Protein AF-A0A348VSK9-F1 (afdb_monomer)

Solvent-accessible surface area (backbone atoms only — not comparable to full-atom values): 7944 Å² total; per-residue (Å²): 133,91,80,73,66,46,81,46,78,46,78,45,70,83,35,50,71,74,54,45,53,53,52,53,53,50,53,54,50,54,56,51,59,64,68,48,76,56,75,65,94,54,91,84,55,97,67,81,62,72,65,56,45,76,89,45,49,71,48,80,48,77,51,73,60,95,89,30,57,34,41,37,34,41,36,40,13,27,90,81,76,43,71,72,43,60,50,75,92,50,57,41,19,34,31,35,46,34,38,42,49,33,72,96,74,18,30,36,38,40,38,38,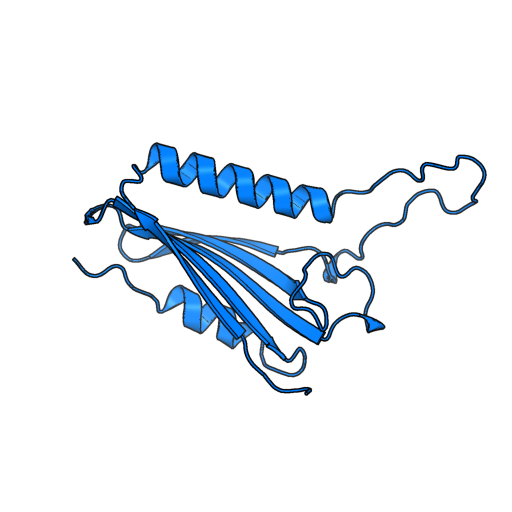40,35,38,45,54,90,52,69,66,63,56,56,53,54,53,62,69,65,61,76,80,79,134

Nearest PDB structures (foldseek):
  1ln1-assembly1_A  TM=4.214E-01  e=8.806E-03  Homo sapiens
  6ser-assembly1_A  TM=3.716E-01  e=1.835E-02  Homo sapiens
  8h0h-assembly2_B  TM=2.410E-01  e=3.459E-01  Mycobacterium tuberculosis H37Rv
  3bwg-assembly2_C-2  TM=3.427E-01  e=3.706E+00  Bacillus subtilis subsp. subtilis str. 168

Structure (mmCIF, N/CA/C/O backbone):
data_AF-A0A348VSK9-F1
#
_entry.id   AF-A0A348VSK9-F1
#
loop_
_atom_site.group_PDB
_atom_site.id
_atom_site.type_symbol
_atom_site.label_atom_id
_atom_site.label_alt_id
_atom_site.label_comp_id
_atom_site.label_asym_id
_atom_site.label_entity_id
_atom_site.label_seq_id
_atom_site.pdbx_PDB_ins_code
_atom_site.Cartn_x
_atom_site.Cartn_y
_atom_site.Cartn_z
_atom_site.occupancy
_atom_site.B_iso_or_equiv
_atom_site.auth_seq_id
_atom_site.auth_comp_id
_atom_site.auth_asym_id
_atom_site.auth_atom_id
_atom_site.pdbx_PDB_model_num
ATOM 1 N N . THR A 1 1 ? 15.484 -14.967 -9.558 1.00 44.03 1 THR A N 1
ATOM 2 C CA . THR A 1 1 ? 14.129 -15.546 -9.439 1.00 44.03 1 THR A CA 1
ATOM 3 C C . THR A 1 1 ? 13.106 -14.496 -9.841 1.00 44.03 1 THR A C 1
ATOM 5 O O . THR A 1 1 ? 12.695 -13.691 -9.022 1.00 44.03 1 THR A O 1
ATOM 8 N N . ARG A 1 2 ? 12.764 -14.422 -11.136 1.00 47.97 2 ARG A N 1
ATOM 9 C CA . ARG A 1 2 ? 11.662 -13.580 -11.634 1.00 47.97 2 ARG A CA 1
ATOM 10 C C . ARG A 1 2 ? 10.382 -14.415 -11.523 1.00 47.97 2 ARG A C 1
ATOM 12 O O . ARG A 1 2 ? 10.366 -15.512 -12.069 1.00 47.97 2 ARG A O 1
ATOM 19 N N . GLY A 1 3 ? 9.379 -13.941 -10.782 1.00 62.50 3 GLY A N 1
ATOM 20 C CA . GLY A 1 3 ? 8.078 -14.621 -10.649 1.00 62.50 3 GLY A CA 1
ATOM 21 C C . GLY A 1 3 ? 7.542 -14.807 -9.226 1.00 62.50 3 GLY A C 1
ATOM 22 O O . GLY A 1 3 ? 6.494 -15.416 -9.065 1.00 62.50 3 GLY A O 1
ATOM 23 N N . THR A 1 4 ? 8.222 -14.318 -8.186 1.00 83.00 4 THR A N 1
ATOM 24 C CA . THR A 1 4 ? 7.725 -14.461 -6.809 1.00 83.00 4 THR A CA 1
ATOM 25 C C . THR A 1 4 ? 6.868 -13.261 -6.419 1.00 83.00 4 THR A C 1
ATOM 27 O O . THR A 1 4 ? 7.368 -12.148 -6.281 1.00 83.00 4 THR A O 1
ATOM 30 N N . GLU A 1 5 ? 5.574 -13.497 -6.235 1.00 92.69 5 GLU A N 1
ATOM 31 C CA . GLU A 1 5 ? 4.671 -12.580 -5.543 1.00 92.69 5 GLU A CA 1
ATOM 32 C C . GLU A 1 5 ? 5.056 -12.478 -4.060 1.00 92.69 5 GLU A C 1
ATOM 34 O O . GLU A 1 5 ? 5.405 -13.478 -3.428 1.00 92.69 5 GLU A O 1
ATOM 39 N N . LEU A 1 6 ? 4.988 -11.273 -3.492 1.00 95.19 6 LEU A N 1
ATOM 40 C CA . LEU A 1 6 ? 5.239 -11.047 -2.071 1.00 95.19 6 LEU A CA 1
ATOM 41 C C . LEU A 1 6 ? 4.066 -10.309 -1.435 1.00 95.19 6 LEU A C 1
ATOM 43 O O . LEU A 1 6 ? 3.810 -9.145 -1.743 1.00 95.19 6 LEU A O 1
ATOM 47 N N . LEU A 1 7 ? 3.419 -10.963 -0.475 1.00 96.81 7 LEU A N 1
ATOM 48 C CA . LEU A 1 7 ? 2.432 -10.358 0.409 1.00 96.81 7 LEU A CA 1
ATOM 49 C C . LEU A 1 7 ? 3.011 -10.257 1.821 1.00 96.81 7 LEU A C 1
ATOM 51 O O . LEU A 1 7 ? 3.378 -11.258 2.434 1.00 96.81 7 LEU A O 1
ATOM 55 N N . LYS A 1 8 ? 3.059 -9.041 2.361 1.00 97.31 8 LYS A N 1
ATOM 56 C CA . LYS A 1 8 ? 3.429 -8.774 3.749 1.00 97.31 8 LYS A CA 1
ATOM 57 C C . LYS A 1 8 ? 2.296 -8.053 4.461 1.00 97.31 8 LYS A C 1
ATOM 59 O O . LYS A 1 8 ? 1.801 -7.032 3.989 1.00 97.31 8 LYS A O 1
ATOM 64 N N . ILE A 1 9 ? 1.927 -8.577 5.623 1.00 97.88 9 ILE A N 1
ATOM 65 C CA . ILE A 1 9 ? 0.889 -8.018 6.483 1.00 97.88 9 ILE A CA 1
ATOM 66 C C . ILE A 1 9 ? 1.526 -7.696 7.830 1.00 97.88 9 ILE A C 1
ATOM 68 O O . ILE A 1 9 ? 2.121 -8.557 8.473 1.00 97.88 9 ILE A O 1
ATOM 72 N N . GLU A 1 10 ? 1.411 -6.444 8.246 1.00 98.25 10 GLU A N 1
ATOM 73 C CA . GLU A 1 10 ? 1.816 -5.964 9.561 1.00 98.25 10 GLU A CA 1
ATOM 74 C C . GLU A 1 10 ? 0.562 -5.562 10.332 1.00 98.25 10 GLU A C 1
ATOM 76 O O . GLU A 1 10 ? -0.310 -4.877 9.795 1.00 98.25 10 GLU A O 1
ATOM 81 N N . VAL A 1 11 ? 0.466 -5.993 11.589 1.00 97.69 11 VAL A N 1
ATOM 82 C CA . VAL A 1 11 ? -0.684 -5.706 12.450 1.00 97.69 11 VAL A CA 1
ATOM 83 C C . VAL A 1 11 ? -0.206 -4.912 13.651 1.00 97.69 11 VAL A C 1
ATOM 85 O O . VAL A 1 11 ? 0.640 -5.373 14.414 1.00 97.69 11 VAL A O 1
ATOM 88 N N . THR A 1 12 ? -0.757 -3.716 13.829 1.00 97.69 12 THR A N 1
ATOM 89 C CA . THR A 1 12 ? -0.581 -2.920 15.047 1.00 97.69 12 THR A CA 1
ATOM 90 C C . THR A 1 12 ? -1.859 -3.004 15.869 1.00 97.69 12 THR A C 1
ATOM 92 O O . THR A 1 12 ? -2.930 -2.639 15.388 1.00 97.69 12 THR A O 1
ATOM 95 N N . ARG A 1 13 ? -1.754 -3.506 17.100 1.00 96.88 13 ARG A N 1
ATOM 96 C CA . ARG A 1 13 ? -2.886 -3.687 18.021 1.00 96.88 13 ARG A CA 1
ATOM 97 C C . ARG A 1 13 ? -3.055 -2.487 18.950 1.00 96.88 13 ARG A C 1
ATOM 99 O O . ARG A 1 13 ? -2.134 -1.686 19.097 1.00 96.88 13 ARG A O 1
ATOM 106 N N . SER A 1 14 ? -4.218 -2.400 19.592 1.00 96.56 14 SER A N 1
ATOM 107 C CA . SER A 1 14 ? -4.562 -1.346 20.557 1.00 96.56 14 SER A CA 1
ATOM 108 C C . SER A 1 14 ? -4.476 0.067 19.962 1.00 96.56 14 SER A C 1
ATOM 110 O O . SER A 1 14 ? -4.037 1.018 20.608 1.00 96.56 14 SER A O 1
ATOM 112 N N . VAL A 1 15 ? -4.884 0.210 18.698 1.00 96.19 15 VAL A N 1
ATOM 113 C CA . VAL A 1 15 ? -4.861 1.466 17.944 1.00 96.19 15 VAL A CA 1
ATOM 114 C C . VAL A 1 15 ? -6.272 2.041 17.863 1.00 96.19 15 VAL A C 1
ATOM 116 O O . VAL A 1 15 ? -7.165 1.470 17.233 1.00 96.19 15 VAL A O 1
ATOM 119 N N . SER A 1 16 ? -6.474 3.213 18.465 1.00 95.44 16 SER A N 1
ATOM 120 C CA . SER A 1 16 ? -7.713 3.984 18.320 1.00 95.44 16 SER A CA 1
ATOM 121 C C . SER A 1 16 ? -7.838 4.589 16.918 1.00 95.44 16 SER A C 1
ATOM 123 O O . SER A 1 16 ? -6.836 4.795 16.234 1.00 95.44 16 SER A O 1
ATOM 125 N N . ALA A 1 17 ? -9.053 4.943 16.492 1.00 93.06 17 ALA A N 1
ATOM 126 C CA . ALA A 1 17 ? -9.259 5.553 15.173 1.00 93.06 17 ALA A CA 1
ATOM 127 C C . ALA A 1 17 ? -8.421 6.834 14.952 1.00 93.06 17 ALA A C 1
ATOM 129 O O . ALA A 1 17 ? -7.722 6.908 13.943 1.00 93.06 17 ALA A O 1
ATOM 130 N N . PRO A 1 18 ? -8.352 7.800 15.894 1.00 95.50 18 PRO A N 1
ATOM 131 C CA . PRO A 1 18 ? -7.481 8.967 15.726 1.00 95.50 18 PRO A CA 1
ATOM 132 C C . PRO A 1 18 ? -5.985 8.620 15.685 1.00 95.50 18 PRO A C 1
ATOM 134 O O . PRO A 1 18 ? -5.195 9.323 15.056 1.00 95.50 18 PRO A O 1
ATOM 137 N N . ALA A 1 19 ? -5.557 7.556 16.373 1.00 96.56 19 ALA A N 1
ATOM 138 C CA . ALA A 1 19 ? -4.177 7.087 16.296 1.00 96.56 19 ALA A CA 1
ATOM 139 C C . ALA A 1 19 ? -3.880 6.435 14.938 1.00 96.56 19 ALA A C 1
ATOM 141 O O . ALA A 1 19 ? -2.840 6.734 14.352 1.00 96.56 19 ALA A O 1
ATOM 142 N N . ALA A 1 20 ? -4.801 5.622 14.413 1.00 95.81 20 ALA A N 1
ATOM 143 C CA . ALA A 1 20 ? -4.684 5.009 13.094 1.00 95.81 20 ALA A CA 1
ATOM 144 C C . ALA A 1 20 ? -4.547 6.070 11.996 1.00 95.81 20 ALA A C 1
ATOM 146 O O . ALA A 1 20 ? -3.608 6.009 11.211 1.00 95.81 20 ALA A O 1
ATOM 147 N N . GLU A 1 21 ? -5.407 7.090 11.997 1.00 95.31 21 GLU A N 1
ATOM 148 C CA . GLU A 1 21 ? -5.354 8.201 11.035 1.00 95.31 21 GLU A CA 1
ATOM 149 C C . GLU A 1 21 ? -4.001 8.927 11.058 1.00 95.31 21 GLU A C 1
ATOM 151 O O . GLU A 1 21 ? -3.417 9.201 10.010 1.00 95.31 21 GLU A O 1
ATOM 156 N N . ARG A 1 22 ? -3.441 9.181 12.250 1.00 97.12 22 ARG A N 1
ATOM 157 C CA . ARG A 1 22 ? -2.107 9.790 12.379 1.00 97.12 22 ARG A CA 1
ATOM 158 C C . ARG A 1 22 ? -0.998 8.890 11.840 1.00 97.12 22 ARG A C 1
ATOM 160 O O . ARG A 1 22 ? -0.085 9.389 11.185 1.00 97.12 22 ARG A O 1
ATOM 167 N N . ILE A 1 23 ? -1.060 7.585 12.115 1.00 97.19 23 ILE A N 1
ATOM 168 C CA . ILE A 1 23 ? -0.082 6.615 11.602 1.00 97.19 23 ILE A CA 1
ATOM 169 C C . ILE A 1 23 ? -0.141 6.588 10.074 1.00 97.19 23 ILE A C 1
ATOM 171 O O . ILE A 1 23 ? 0.886 6.781 9.429 1.00 97.19 23 ILE A O 1
ATOM 175 N N . VAL A 1 24 ? -1.337 6.422 9.505 1.00 97.25 24 VAL A N 1
ATOM 176 C CA . VAL A 1 24 ? -1.548 6.369 8.054 1.00 97.25 24 VAL A CA 1
ATOM 177 C C . VAL A 1 24 ? -1.103 7.671 7.390 1.00 97.25 24 VAL A C 1
ATOM 179 O O . VAL A 1 24 ? -0.345 7.635 6.425 1.00 97.25 24 VAL A O 1
ATOM 182 N N . GLY A 1 25 ? -1.497 8.826 7.934 1.00 97.31 25 GLY A N 1
ATOM 183 C CA . GLY A 1 25 ? -1.094 10.131 7.411 1.00 97.31 25 GLY A CA 1
ATOM 184 C C . GLY A 1 25 ? 0.424 10.324 7.401 1.00 97.31 25 GLY A C 1
ATOM 185 O O . GLY A 1 25 ? 0.980 10.778 6.400 1.00 97.31 25 GLY A O 1
ATOM 186 N N . ARG A 1 26 ? 1.113 9.917 8.477 1.00 97.62 26 ARG A N 1
ATOM 187 C CA . ARG A 1 26 ? 2.580 9.962 8.561 1.00 97.62 26 ARG A CA 1
ATOM 188 C C . ARG A 1 26 ? 3.238 9.051 7.528 1.00 97.62 26 ARG A C 1
ATOM 190 O O . ARG A 1 26 ? 4.184 9.477 6.876 1.00 97.62 26 ARG A O 1
ATOM 197 N N . GLU A 1 27 ? 2.762 7.819 7.370 1.00 96.88 27 GLU A N 1
ATOM 198 C CA . GLU A 1 27 ? 3.343 6.891 6.394 1.00 96.88 27 GLU A CA 1
ATOM 199 C C . GLU A 1 27 ? 3.102 7.349 4.949 1.00 96.88 27 GLU A C 1
ATOM 201 O O . GLU A 1 27 ? 4.019 7.307 4.133 1.00 96.88 27 GLU A O 1
ATOM 206 N N . ILE A 1 28 ? 1.915 7.879 4.636 1.00 96.12 28 ILE A N 1
ATOM 207 C CA . ILE A 1 28 ? 1.641 8.494 3.329 1.00 96.12 28 ILE A CA 1
ATOM 208 C C . ILE A 1 28 ? 2.589 9.672 3.079 1.00 96.12 28 ILE A C 1
ATOM 210 O O . ILE A 1 28 ? 3.124 9.793 1.977 1.00 96.12 28 ILE A O 1
ATOM 214 N N . ALA A 1 29 ? 2.824 10.526 4.080 1.00 94.56 29 ALA A N 1
ATOM 215 C CA . ALA A 1 29 ? 3.760 11.644 3.965 1.00 94.56 29 ALA A CA 1
ATOM 216 C C . ALA A 1 29 ? 5.204 11.171 3.724 1.00 94.56 29 ALA A C 1
ATOM 218 O O . ALA A 1 29 ? 5.887 11.726 2.867 1.00 94.56 29 ALA A O 1
ATOM 219 N N . GLN A 1 30 ? 5.645 10.111 4.408 1.00 93.38 30 GLN A N 1
ATOM 220 C CA . GLN A 1 30 ? 6.953 9.494 4.166 1.00 93.38 30 GLN A CA 1
ATOM 221 C C . GLN A 1 30 ? 7.074 8.976 2.733 1.00 93.38 30 GLN A C 1
ATOM 223 O O . GLN A 1 30 ? 8.069 9.256 2.071 1.00 93.38 30 GLN A O 1
ATOM 228 N N . VAL A 1 31 ? 6.051 8.277 2.226 1.00 93.44 31 VAL A N 1
ATOM 229 C CA . VAL A 1 31 ? 6.059 7.807 0.835 1.00 93.44 31 VAL A CA 1
ATOM 230 C C . VAL A 1 31 ? 6.113 8.987 -0.128 1.00 93.44 31 VAL A C 1
ATOM 232 O O . VAL A 1 31 ? 6.910 8.956 -1.054 1.00 93.44 31 VAL A O 1
ATOM 235 N N . LYS A 1 32 ? 5.339 10.055 0.098 1.00 92.25 32 LYS A N 1
ATOM 236 C CA . LYS A 1 32 ? 5.410 11.268 -0.736 1.00 92.25 32 LYS A CA 1
ATOM 237 C C . LYS A 1 32 ? 6.818 11.868 -0.771 1.00 92.25 32 LYS A C 1
ATOM 239 O O . LYS A 1 32 ? 7.258 12.270 -1.841 1.00 92.25 32 LYS A O 1
ATOM 244 N N . GLY A 1 33 ? 7.524 11.877 0.361 1.00 89.62 33 GLY A N 1
ATOM 245 C CA . GLY A 1 33 ? 8.900 12.375 0.459 1.00 89.62 33 GLY A CA 1
ATOM 246 C C . GLY A 1 33 ? 9.929 11.574 -0.348 1.00 89.62 33 GLY A C 1
ATOM 247 O O . GLY A 1 33 ? 10.938 12.128 -0.758 1.00 89.62 33 GLY A O 1
ATOM 248 N N . ILE A 1 34 ? 9.674 10.293 -0.638 1.00 89.31 34 ILE A N 1
ATOM 249 C CA . ILE A 1 34 ? 10.552 9.482 -1.506 1.00 89.31 34 ILE A CA 1
ATOM 250 C C . ILE A 1 34 ? 10.503 9.978 -2.958 1.00 89.31 34 ILE A C 1
ATOM 252 O O . ILE A 1 34 ? 11.485 9.873 -3.683 1.00 89.31 34 ILE A O 1
ATOM 256 N N . PHE A 1 35 ? 9.354 10.506 -3.384 1.00 86.19 35 PHE A N 1
ATOM 257 C CA . PHE A 1 35 ? 9.100 10.927 -4.765 1.00 86.19 35 PHE A CA 1
ATOM 258 C C . PHE A 1 35 ? 9.080 12.452 -4.936 1.00 86.19 35 PHE A C 1
ATOM 260 O O . PHE A 1 35 ? 8.761 12.934 -6.023 1.00 86.19 35 PHE A O 1
ATOM 267 N N . SER A 1 36 ? 9.365 13.217 -3.878 1.00 80.56 36 SER A N 1
ATOM 268 C CA . SER A 1 36 ? 9.523 14.667 -3.977 1.00 80.56 36 SER A CA 1
ATOM 269 C C . SER A 1 36 ? 10.865 15.007 -4.611 1.00 80.56 36 SER A C 1
ATOM 271 O O . SER A 1 36 ? 11.863 14.365 -4.290 1.00 80.56 36 SER A O 1
ATOM 273 N N . ASN A 1 37 ? 10.889 16.030 -5.468 1.00 64.25 37 ASN A N 1
ATOM 274 C CA . ASN A 1 37 ? 12.109 16.512 -6.111 1.00 64.25 37 ASN A CA 1
ATOM 275 C C . ASN A 1 37 ? 13.169 16.808 -5.039 1.00 64.25 37 ASN A C 1
ATOM 277 O O . ASN A 1 37 ? 12.953 17.629 -4.146 1.00 64.25 37 ASN A O 1
ATOM 281 N N . SER A 1 38 ? 14.302 16.114 -5.110 1.00 57.09 38 SER A N 1
ATOM 282 C CA . SER A 1 38 ? 15.489 16.450 -4.332 1.00 57.09 38 SER A CA 1
ATOM 283 C C . SER A 1 38 ? 16.366 17.365 -5.177 1.00 57.09 38 SER A C 1
ATOM 285 O O . SER A 1 38 ? 16.762 16.981 -6.279 1.00 57.09 38 SER A O 1
ATOM 287 N N . PHE A 1 39 ? 16.678 18.557 -4.669 1.00 49.72 39 PHE A N 1
ATOM 288 C CA . PHE A 1 39 ? 17.681 19.425 -5.283 1.00 49.72 39 PHE A CA 1
ATOM 289 C C . PHE A 1 39 ? 19.027 18.693 -5.333 1.00 49.72 39 PHE A C 1
ATOM 291 O O . PHE A 1 39 ? 19.418 18.057 -4.350 1.00 49.72 39 PHE A O 1
ATOM 298 N N . SER A 1 40 ? 19.723 18.769 -6.472 1.00 51.25 40 SER A N 1
ATOM 299 C CA . SER A 1 40 ? 21.095 18.266 -6.570 1.00 51.25 40 SER A CA 1
ATOM 300 C C . SER A 1 40 ? 21.952 18.959 -5.502 1.00 51.25 40 SER A C 1
ATOM 302 O O . SER A 1 40 ? 21.918 20.188 -5.412 1.00 51.25 40 SER A O 1
ATOM 304 N N . PRO A 1 41 ? 22.726 18.221 -4.686 1.00 54.91 41 PRO A N 1
ATOM 305 C CA . PRO A 1 41 ? 23.656 18.824 -3.734 1.00 54.91 41 PRO A CA 1
ATOM 306 C C . PRO A 1 41 ? 24.839 19.523 -4.426 1.00 54.91 41 PRO A C 1
ATOM 308 O O . PRO A 1 41 ? 25.624 20.187 -3.751 1.00 54.91 41 PRO A O 1
ATOM 311 N N . TYR A 1 42 ? 24.966 19.387 -5.751 1.00 57.50 42 TYR A N 1
ATOM 312 C CA . TYR A 1 42 ? 26.029 19.975 -6.558 1.00 57.50 42 TYR A CA 1
ATOM 313 C C . TYR A 1 42 ? 25.445 21.039 -7.505 1.00 57.50 42 TYR A C 1
ATOM 315 O O . TYR A 1 42 ? 24.725 20.683 -8.440 1.00 57.50 42 TYR A O 1
ATOM 323 N N . PRO A 1 43 ? 25.739 22.335 -7.281 1.00 55.22 43 PRO A N 1
ATOM 324 C CA . PRO A 1 43 ? 25.238 23.445 -8.103 1.00 55.22 43 PRO A CA 1
ATOM 325 C C . PRO A 1 43 ? 25.758 23.449 -9.551 1.00 55.22 43 PRO A C 1
ATOM 327 O O . PRO A 1 43 ? 25.212 24.157 -10.391 1.00 55.22 43 PRO A O 1
ATOM 330 N N . GLU A 1 44 ? 26.826 22.693 -9.816 1.00 58.84 44 GLU A N 1
ATOM 331 C CA . GLU A 1 44 ? 27.632 22.738 -11.044 1.00 58.84 44 GLU A CA 1
ATOM 332 C C . GLU A 1 44 ? 27.061 21.875 -12.195 1.00 58.84 44 GLU A C 1
ATOM 334 O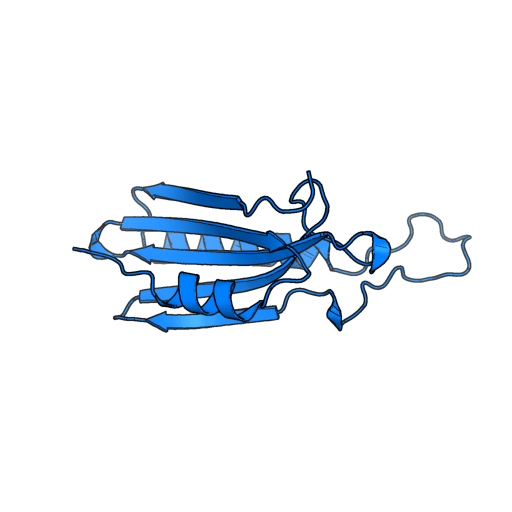 O . GLU A 1 44 ? 27.460 22.046 -13.347 1.00 58.84 44 GLU A O 1
ATOM 339 N N . ASP A 1 45 ? 26.144 20.939 -11.912 1.00 54.03 45 ASP A N 1
ATOM 340 C CA . ASP A 1 45 ? 25.608 20.005 -12.912 1.00 54.03 45 ASP A CA 1
ATOM 341 C C . ASP A 1 45 ? 24.383 20.588 -13.641 1.00 54.03 45 ASP A C 1
ATOM 343 O O . ASP A 1 45 ? 23.351 20.894 -13.041 1.00 54.03 45 ASP A O 1
ATOM 347 N N . LEU A 1 46 ? 24.476 20.680 -14.973 1.00 50.44 46 LEU A N 1
ATOM 348 C CA . LEU A 1 46 ? 23.477 21.222 -15.913 1.00 50.44 46 LEU A CA 1
ATOM 349 C C . LEU A 1 46 ? 22.195 20.367 -16.069 1.00 50.44 46 LEU A C 1
ATOM 351 O O . LEU A 1 46 ? 21.566 20.362 -17.129 1.00 50.44 46 LEU A O 1
ATOM 355 N N . SER A 1 47 ? 21.767 19.647 -15.032 1.00 50.97 47 SER A N 1
ATOM 356 C CA . SER A 1 47 ? 20.421 19.066 -14.970 1.00 50.97 47 SER A CA 1
ATOM 357 C C . SER A 1 47 ? 19.803 19.409 -13.617 1.00 50.97 47 SER A C 1
ATOM 359 O O . SER A 1 47 ? 20.083 18.777 -12.600 1.00 50.97 47 SER A O 1
ATOM 361 N N . HIS A 1 48 ? 19.000 20.469 -13.597 1.00 49.38 48 HIS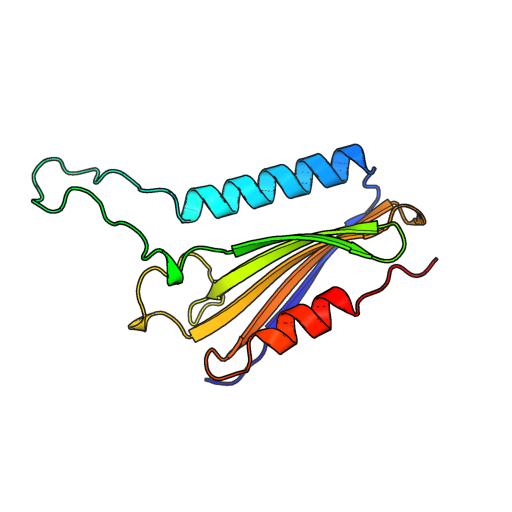 A N 1
ATOM 362 C CA . HIS A 1 48 ? 18.589 21.124 -12.357 1.00 49.38 48 HIS A CA 1
ATOM 363 C C . HIS A 1 48 ? 17.578 20.335 -11.505 1.00 49.38 48 HIS A C 1
ATOM 365 O O . HIS A 1 48 ? 17.413 20.683 -10.340 1.00 49.38 48 HIS A O 1
ATOM 371 N N . GLU A 1 49 ? 16.957 19.259 -12.006 1.00 54.06 49 GLU A N 1
ATOM 372 C CA . GLU A 1 49 ? 16.057 18.398 -11.222 1.00 54.06 49 GLU A CA 1
ATOM 373 C C . GLU A 1 49 ? 16.053 16.950 -11.755 1.00 54.06 49 GLU A C 1
ATOM 375 O O . GLU A 1 49 ? 15.740 16.713 -12.922 1.00 54.06 49 GLU A O 1
ATOM 380 N N . ILE A 1 50 ? 16.342 15.958 -10.900 1.00 57.81 50 ILE A N 1
ATOM 381 C CA . ILE A 1 50 ? 15.998 14.553 -11.181 1.00 57.81 50 ILE A CA 1
ATOM 382 C C . ILE A 1 50 ? 14.520 14.390 -10.820 1.00 57.81 50 ILE A C 1
ATOM 384 O O . ILE A 1 50 ? 14.162 14.025 -9.700 1.00 57.81 50 ILE A O 1
ATOM 388 N N . GLU A 1 51 ? 13.640 14.744 -11.753 1.00 72.69 51 GLU A N 1
ATOM 389 C CA . GLU A 1 51 ? 12.201 14.632 -11.545 1.00 72.69 51 GLU A CA 1
ATOM 390 C C . GLU A 1 51 ? 11.735 13.194 -11.823 1.00 72.69 51 GLU A C 1
ATOM 392 O O . GLU A 1 51 ? 11.883 12.668 -12.926 1.00 72.69 51 GLU A O 1
ATOM 397 N N . CYS A 1 52 ? 11.118 12.547 -10.828 1.00 83.62 52 CYS A N 1
ATOM 398 C CA . CYS A 1 52 ? 10.534 11.225 -11.036 1.00 83.62 52 CYS A CA 1
ATOM 399 C C . CYS A 1 52 ? 9.396 11.316 -12.069 1.00 83.62 52 CYS A C 1
ATOM 401 O O . CYS A 1 52 ? 8.446 12.085 -11.828 1.00 83.62 52 CYS A O 1
ATOM 403 N N . PRO A 1 53 ? 9.429 10.535 -13.170 1.00 87.25 53 PRO A N 1
ATOM 404 C CA . PRO A 1 53 ? 8.405 10.590 -14.203 1.00 87.25 53 PRO A CA 1
ATOM 405 C C . PRO A 1 53 ? 7.010 10.433 -13.603 1.00 87.25 53 PRO A C 1
ATOM 407 O O . PRO A 1 53 ? 6.764 9.519 -12.815 1.00 87.25 53 PRO A O 1
ATOM 410 N N . ARG A 1 54 ? 6.064 11.299 -13.991 1.00 86.62 54 ARG A N 1
ATOM 411 C CA . ARG A 1 54 ? 4.717 11.342 -13.383 1.00 86.62 54 ARG A CA 1
ATOM 412 C C . ARG A 1 54 ? 4.017 9.980 -13.340 1.00 86.62 54 ARG A C 1
ATOM 414 O O . ARG A 1 54 ? 3.352 9.694 -12.356 1.00 86.62 54 ARG A O 1
ATOM 421 N N . ARG A 1 55 ? 4.199 9.137 -14.362 1.00 90.12 55 ARG A N 1
ATOM 422 C CA . ARG A 1 55 ? 3.600 7.789 -14.448 1.00 90.12 55 ARG A CA 1
ATOM 423 C C . ARG A 1 55 ? 4.184 6.756 -13.474 1.00 90.12 55 ARG A C 1
ATOM 425 O O . ARG A 1 55 ? 3.614 5.683 -13.330 1.00 90.12 55 ARG A O 1
ATOM 432 N N . LEU A 1 56 ? 5.342 7.043 -12.879 1.00 90.62 56 LEU A N 1
ATOM 433 C CA . LEU A 1 56 ? 6.000 6.184 -11.889 1.00 90.62 56 LEU A CA 1
ATOM 434 C C . LEU A 1 56 ? 5.715 6.638 -10.453 1.00 90.62 56 LEU A C 1
ATOM 436 O O . LEU A 1 56 ? 5.942 5.885 -9.502 1.00 90.62 56 LEU A O 1
ATOM 440 N N . ARG A 1 57 ? 5.174 7.851 -10.288 1.00 91.75 57 ARG A N 1
ATOM 441 C CA . ARG A 1 57 ? 4.765 8.364 -8.982 1.00 91.75 57 ARG A CA 1
ATOM 442 C C . ARG A 1 57 ? 3.589 7.559 -8.429 1.00 91.75 57 ARG A C 1
ATOM 444 O O . ARG A 1 57 ? 2.763 7.079 -9.204 1.00 91.75 57 ARG A O 1
ATOM 451 N N . PRO A 1 58 ? 3.474 7.439 -7.098 1.00 94.62 58 PRO A N 1
ATOM 452 C CA . PRO A 1 58 ? 2.359 6.732 -6.504 1.00 94.62 58 PRO A CA 1
ATOM 453 C C . PRO A 1 58 ? 1.021 7.421 -6.758 1.00 94.62 58 PRO A C 1
ATOM 455 O O . PRO A 1 58 ? 0.886 8.637 -6.609 1.00 94.62 58 PRO A O 1
ATOM 458 N N . GLU A 1 59 ? 0.011 6.614 -7.048 1.00 95.38 59 GLU A N 1
ATOM 459 C CA . GLU A 1 59 ? -1.385 7.031 -7.054 1.00 95.38 59 GLU A CA 1
ATOM 460 C C . GLU A 1 59 ? -2.001 6.726 -5.692 1.00 95.38 59 GLU A C 1
ATOM 462 O O . GLU A 1 59 ? -1.855 5.614 -5.187 1.00 95.38 59 GLU A O 1
ATOM 467 N N . TYR A 1 60 ? -2.684 7.698 -5.089 1.00 95.88 60 TYR A N 1
ATOM 468 C CA . TYR A 1 60 ? -3.227 7.585 -3.736 1.00 95.88 60 TYR A CA 1
ATOM 469 C C . TYR A 1 60 ? -4.746 7.503 -3.761 1.00 95.88 60 TYR A C 1
ATOM 471 O O . TYR A 1 60 ? -5.415 8.306 -4.408 1.00 95.88 60 TYR A O 1
ATOM 479 N N . TYR A 1 61 ? -5.280 6.587 -2.966 1.00 96.62 61 TYR A N 1
ATOM 480 C CA . TYR A 1 61 ? -6.696 6.286 -2.902 1.00 96.62 61 TYR A CA 1
ATOM 481 C C . TYR A 1 61 ? -7.182 6.245 -1.454 1.00 96.62 61 TYR A C 1
ATOM 483 O O . TYR A 1 61 ? -6.477 5.832 -0.529 1.00 96.62 61 TYR A O 1
ATOM 491 N N . SER A 1 62 ? -8.425 6.673 -1.266 1.00 94.88 62 SER A N 1
ATOM 492 C CA . SER A 1 62 ? -9.150 6.598 -0.003 1.00 94.88 62 SER A CA 1
ATOM 493 C C . SER A 1 62 ? -10.552 6.092 -0.297 1.00 94.88 62 SER A C 1
ATOM 495 O O . SER A 1 62 ? -11.225 6.614 -1.184 1.00 94.88 62 SER A O 1
ATOM 497 N N . THR A 1 63 ? -10.990 5.066 0.422 1.00 93.25 63 THR A N 1
ATOM 498 C CA . THR A 1 63 ? -12.316 4.473 0.248 1.00 93.25 63 THR A CA 1
ATOM 499 C C . THR A 1 63 ? -12.901 4.042 1.587 1.00 93.25 63 THR A C 1
ATOM 501 O O . THR A 1 63 ? -12.200 3.948 2.597 1.00 93.25 63 THR A O 1
ATOM 504 N N . LYS A 1 64 ? -14.208 3.791 1.608 1.00 90.94 64 LYS A N 1
ATOM 505 C CA . LYS A 1 64 ? -14.926 3.270 2.768 1.00 90.94 64 LYS A CA 1
ATOM 506 C C . LYS A 1 64 ? -15.606 1.966 2.372 1.00 90.94 64 LYS A C 1
ATOM 508 O O . LYS A 1 64 ? -16.437 1.961 1.472 1.00 90.94 64 LYS A O 1
ATOM 513 N N . ILE A 1 65 ? -15.254 0.876 3.046 1.00 89.81 65 ILE A N 1
ATOM 514 C CA . ILE A 1 65 ? -15.798 -0.465 2.794 1.00 89.81 65 ILE A CA 1
ATOM 515 C C . ILE A 1 65 ? -16.281 -1.018 4.132 1.00 89.81 65 ILE A C 1
ATOM 517 O O . ILE A 1 65 ? -15.505 -1.076 5.084 1.00 89.81 65 ILE A O 1
ATOM 521 N N . ASP A 1 66 ? -17.563 -1.382 4.202 1.00 87.62 66 ASP A N 1
ATOM 522 C CA . ASP A 1 66 ? -18.243 -1.894 5.404 1.00 87.62 66 ASP A CA 1
ATOM 523 C C . ASP A 1 66 ? -18.094 -0.997 6.637 1.00 87.62 66 ASP A C 1
ATOM 525 O O . ASP A 1 66 ? -17.851 -1.451 7.749 1.00 87.62 66 ASP A O 1
ATOM 529 N N . GLY A 1 67 ? -18.198 0.318 6.444 1.00 86.75 67 GLY A N 1
ATOM 530 C CA . GLY A 1 67 ? -18.047 1.275 7.542 1.00 86.75 67 GLY A CA 1
ATOM 531 C C . GLY A 1 67 ? -16.598 1.668 7.843 1.00 86.75 67 GLY A C 1
ATOM 532 O O . GLY A 1 67 ? -16.385 2.743 8.411 1.00 86.75 67 GLY A O 1
ATOM 533 N N . GLU A 1 68 ? -15.618 0.886 7.386 1.00 89.06 68 GLU A N 1
ATOM 534 C CA . GLU A 1 68 ? -14.203 1.095 7.681 1.00 89.06 68 GLU A CA 1
ATOM 535 C C . GLU A 1 68 ? -13.495 1.917 6.613 1.00 89.06 68 GLU A C 1
ATOM 537 O O . GLU A 1 68 ? -13.640 1.684 5.409 1.00 89.06 68 GLU A O 1
ATOM 542 N N . ARG A 1 69 ? -12.713 2.903 7.066 1.00 88.88 69 ARG A N 1
ATOM 543 C CA . ARG A 1 69 ? -11.909 3.737 6.173 1.00 88.88 69 ARG A CA 1
ATOM 544 C C . ARG A 1 69 ? -10.650 2.973 5.790 1.00 88.88 69 ARG A C 1
A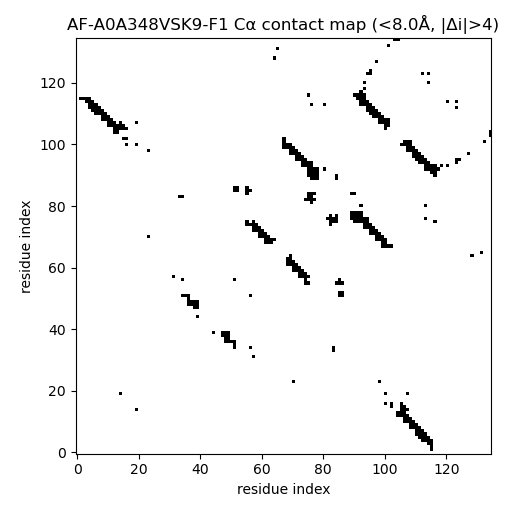TOM 546 O O . ARG A 1 69 ? -9.984 2.384 6.639 1.00 88.88 69 ARG A O 1
ATOM 553 N N . ARG A 1 70 ? -10.336 3.001 4.500 1.00 94.88 70 ARG A N 1
ATOM 554 C CA . ARG A 1 70 ? -9.152 2.377 3.928 1.00 94.88 70 ARG A CA 1
ATOM 555 C C . ARG A 1 70 ? -8.409 3.385 3.090 1.00 94.88 70 ARG A C 1
ATOM 557 O O . ARG A 1 70 ? -9.011 4.118 2.309 1.00 94.88 70 ARG A O 1
ATOM 564 N N . HIS A 1 71 ? -7.098 3.352 3.221 1.00 97.19 71 HIS A N 1
ATOM 565 C CA . HIS A 1 71 ? -6.194 4.105 2.374 1.00 97.19 71 HIS A CA 1
ATOM 566 C C . HIS A 1 71 ? -5.312 3.116 1.646 1.00 97.19 71 HIS A C 1
ATOM 568 O O . HIS A 1 71 ? -4.912 2.114 2.231 1.00 97.19 71 HIS A O 1
ATOM 574 N N . TYR A 1 72 ? -5.003 3.377 0.389 1.00 97.88 72 TYR A N 1
ATOM 575 C CA . TYR A 1 72 ? -3.979 2.618 -0.306 1.00 97.88 72 TYR A CA 1
ATOM 576 C C . TYR A 1 72 ? -3.300 3.480 -1.353 1.00 97.88 72 TYR A C 1
ATOM 578 O O . TYR A 1 72 ? -3.811 4.524 -1.754 1.00 97.88 72 TYR A O 1
ATOM 586 N N . LEU A 1 73 ? -2.126 3.040 -1.772 1.00 97.25 73 LEU A N 1
ATOM 587 C CA . LEU A 1 73 ? -1.406 3.608 -2.892 1.00 97.25 73 LEU A CA 1
ATOM 588 C C . LEU A 1 73 ? -0.957 2.510 -3.841 1.00 97.25 73 LEU A C 1
ATOM 590 O O . LEU A 1 73 ? -0.697 1.384 -3.410 1.00 97.25 73 LEU A O 1
ATOM 594 N N . LEU A 1 74 ? -0.849 2.870 -5.114 1.00 97.19 74 LEU A N 1
ATOM 595 C CA . LEU A 1 74 ? -0.314 2.033 -6.180 1.00 97.19 74 LEU A CA 1
ATOM 596 C C . LEU A 1 74 ? 0.961 2.673 -6.720 1.00 97.19 74 LEU A C 1
ATOM 598 O O . LEU A 1 74 ? 0.974 3.867 -7.000 1.00 97.19 74 LEU A O 1
ATOM 602 N N . THR A 1 75 ? 2.032 1.899 -6.859 1.00 95.62 75 THR A N 1
ATOM 603 C CA . THR A 1 75 ? 3.289 2.343 -7.487 1.00 95.62 75 THR A CA 1
ATOM 604 C C . THR A 1 75 ? 4.081 1.126 -7.985 1.00 95.62 75 THR A C 1
ATOM 606 O O . THR A 1 75 ? 3.545 0.018 -8.069 1.00 95.62 75 THR A O 1
ATOM 609 N N . TYR A 1 76 ? 5.347 1.324 -8.334 1.00 95.94 76 TYR A N 1
ATOM 610 C CA . TYR A 1 76 ? 6.263 0.282 -8.777 1.00 95.94 76 TYR A CA 1
ATOM 611 C C . TYR A 1 76 ? 7.332 -0.008 -7.724 1.00 95.94 76 TYR A C 1
ATOM 613 O O . TYR A 1 76 ? 7.687 0.850 -6.910 1.00 95.94 76 TYR A O 1
ATOM 621 N N . GLY A 1 77 ? 7.837 -1.239 -7.752 1.00 95.31 77 GLY A N 1
ATOM 622 C CA . GLY A 1 77 ? 8.944 -1.683 -6.918 1.00 95.31 77 GLY A CA 1
ATOM 623 C C . GLY A 1 77 ? 10.075 -2.315 -7.724 1.00 95.31 77 GLY A C 1
ATOM 624 O O . GLY A 1 77 ? 9.860 -2.808 -8.835 1.00 95.31 77 GLY A O 1
ATOM 625 N N . ASN A 1 78 ? 11.277 -2.299 -7.151 1.00 94.44 78 ASN A N 1
ATOM 626 C CA . ASN A 1 78 ? 12.472 -2.915 -7.732 1.00 94.44 78 ASN A CA 1
ATOM 627 C C . ASN A 1 78 ? 12.618 -4.392 -7.333 1.00 94.44 78 ASN A C 1
ATOM 629 O O . ASN A 1 78 ? 11.815 -4.941 -6.578 1.00 94.44 78 ASN A O 1
ATOM 633 N N . ASP A 1 79 ? 13.672 -5.039 -7.824 1.00 93.62 79 ASP A N 1
ATOM 634 C CA . ASP A 1 79 ? 14.002 -6.449 -7.576 1.00 93.62 79 ASP A CA 1
ATOM 635 C C . ASP A 1 79 ? 14.189 -6.817 -6.090 1.00 93.62 79 ASP A C 1
ATOM 637 O O . ASP A 1 79 ? 14.064 -7.987 -5.725 1.00 93.62 79 ASP A O 1
ATOM 641 N N . ARG A 1 80 ? 14.428 -5.824 -5.225 1.00 92.75 80 ARG A N 1
ATOM 642 C CA . ARG A 1 80 ? 14.562 -5.956 -3.766 1.00 92.75 80 ARG A CA 1
ATOM 643 C C . ARG A 1 80 ? 13.287 -5.603 -2.997 1.00 92.75 80 ARG A C 1
ATOM 645 O O . ARG A 1 80 ? 13.345 -5.435 -1.780 1.00 92.75 80 ARG A O 1
ATOM 652 N N . PHE A 1 81 ? 12.147 -5.470 -3.679 1.00 92.44 81 PHE A N 1
ATOM 653 C CA . PHE A 1 81 ? 10.870 -5.049 -3.086 1.00 92.44 81 PHE A CA 1
ATOM 654 C C . PHE A 1 81 ? 10.928 -3.653 -2.429 1.00 92.44 81 PHE A C 1
ATOM 656 O O . PHE A 1 81 ? 10.174 -3.344 -1.503 1.00 92.44 81 PHE A O 1
ATOM 663 N N . GLY A 1 82 ? 11.842 -2.798 -2.896 1.00 91.94 82 GLY A N 1
ATOM 664 C CA . GLY A 1 82 ? 11.918 -1.383 -2.541 1.00 91.94 82 GLY A CA 1
ATOM 665 C C . GLY A 1 82 ? 11.019 -0.531 -3.435 1.00 91.94 82 GLY A C 1
ATOM 666 O O . GLY A 1 82 ? 10.775 -0.887 -4.584 1.00 91.94 82 GLY A O 1
ATOM 667 N N . ILE A 1 83 ? 10.542 0.598 -2.908 1.00 92.19 83 ILE A N 1
ATOM 668 C CA . ILE A 1 83 ? 9.805 1.631 -3.660 1.00 92.19 83 ILE A CA 1
ATOM 669 C C . ILE A 1 83 ? 10.717 2.820 -3.980 1.00 92.19 83 ILE A C 1
ATOM 671 O O . ILE A 1 83 ? 11.831 2.891 -3.467 1.00 92.19 83 ILE A O 1
ATOM 675 N N . GLY A 1 84 ? 10.236 3.763 -4.793 1.00 89.12 84 GLY A N 1
ATOM 676 C CA . GLY A 1 84 ? 11.037 4.905 -5.259 1.00 89.12 84 GLY A CA 1
ATOM 677 C C . GLY A 1 84 ? 11.693 4.660 -6.616 1.00 89.12 84 GLY A C 1
ATOM 678 O O . GLY A 1 84 ? 12.726 5.242 -6.927 1.00 89.12 84 GLY A O 1
ATOM 679 N N . VAL A 1 85 ? 11.122 3.760 -7.418 1.00 90.44 85 VAL A N 1
ATOM 680 C CA . VAL A 1 85 ? 11.616 3.472 -8.763 1.00 90.44 85 VAL A CA 1
ATOM 681 C C . VAL A 1 85 ? 11.211 4.605 -9.704 1.00 90.44 85 VAL A C 1
ATOM 683 O O . VAL A 1 85 ? 10.030 4.767 -10.001 1.00 90.44 85 VAL A O 1
ATOM 686 N N . CYS A 1 86 ? 12.197 5.374 -10.171 1.00 88.06 86 CYS A N 1
ATOM 687 C CA . CYS A 1 86 ? 12.001 6.519 -11.069 1.00 88.06 86 CYS A CA 1
ATOM 688 C C . CYS A 1 86 ? 12.591 6.314 -12.473 1.00 88.06 86 CYS A C 1
ATOM 690 O O . CYS A 1 86 ? 12.657 7.261 -13.249 1.00 88.06 86 CYS A O 1
ATOM 692 N N . SER A 1 87 ? 12.969 5.077 -12.810 1.00 89.88 87 SER A N 1
ATOM 693 C CA . SER A 1 87 ? 13.414 4.669 -14.146 1.00 89.88 87 SER A CA 1
ATOM 694 C C . SER A 1 87 ? 12.809 3.311 -14.515 1.00 89.88 87 SER A C 1
ATOM 696 O O . SER A 1 87 ? 12.623 2.466 -13.639 1.00 89.88 87 SER A O 1
ATOM 698 N N . ASP A 1 88 ? 12.470 3.104 -15.790 1.00 89.75 88 ASP A N 1
ATOM 699 C CA . ASP A 1 88 ? 11.752 1.903 -16.256 1.00 89.75 88 ASP A CA 1
ATOM 700 C C . ASP A 1 88 ? 12.543 0.611 -16.125 1.00 89.75 88 ASP A C 1
ATOM 702 O O . ASP A 1 88 ? 11.987 -0.429 -15.784 1.00 89.75 88 ASP A O 1
ATOM 706 N N . ASP A 1 89 ? 13.839 0.678 -16.401 1.00 92.56 89 ASP A N 1
ATOM 707 C CA . ASP A 1 89 ? 14.769 -0.448 -16.349 1.00 92.56 89 ASP A CA 1
ATOM 708 C C . ASP A 1 89 ? 14.884 -1.051 -14.942 1.00 92.56 89 ASP A C 1
ATOM 710 O O . ASP A 1 89 ? 15.227 -2.224 -14.787 1.00 92.56 89 ASP A O 1
ATOM 714 N N . LEU A 1 90 ? 14.535 -0.269 -13.919 1.00 92.19 90 LEU A N 1
ATOM 715 C CA . LEU A 1 90 ? 14.538 -0.676 -12.519 1.00 92.19 90 LEU A CA 1
ATOM 716 C C . LEU A 1 90 ? 13.189 -1.249 -12.046 1.00 92.19 90 LEU A C 1
ATOM 718 O O . LEU A 1 90 ? 13.085 -1.702 -10.901 1.00 92.19 90 LEU A O 1
ATOM 722 N N . ILE A 1 91 ? 12.146 -1.239 -12.884 1.00 94.94 91 ILE A N 1
ATOM 723 C CA . ILE A 1 91 ? 10.822 -1.756 -12.520 1.00 94.94 91 ILE A CA 1
ATOM 724 C C . ILE A 1 91 ? 10.820 -3.283 -12.594 1.00 94.9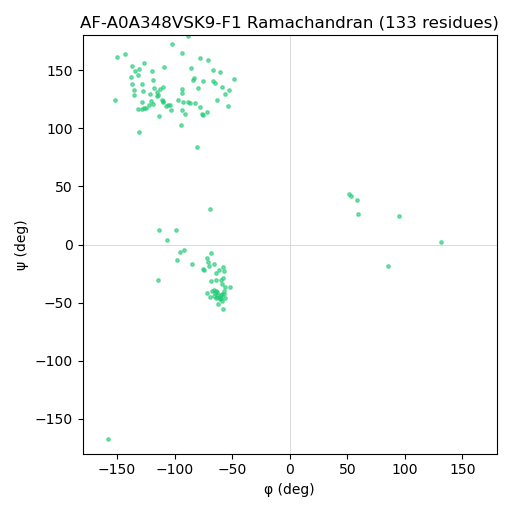4 91 ILE A C 1
ATOM 726 O O . ILE A 1 91 ? 10.956 -3.878 -13.660 1.00 94.94 91 ILE A O 1
ATOM 730 N N . ALA A 1 92 ? 10.571 -3.929 -11.455 1.00 95.38 92 ALA A N 1
ATOM 731 C CA . ALA A 1 92 ? 10.391 -5.379 -11.378 1.00 95.38 92 ALA A CA 1
ATOM 732 C C . ALA A 1 92 ? 8.965 -5.776 -10.964 1.00 95.38 92 ALA A C 1
ATOM 734 O O . ALA A 1 92 ? 8.461 -6.813 -11.402 1.00 95.38 92 ALA A O 1
ATOM 735 N N . TYR A 1 93 ? 8.296 -4.944 -10.160 1.00 97.00 93 TYR A N 1
ATOM 736 C CA . TYR A 1 93 ? 6.995 -5.256 -9.570 1.00 97.00 93 TYR A CA 1
ATOM 737 C C . TYR A 1 93 ? 6.006 -4.100 -9.693 1.00 97.00 93 TYR A C 1
ATOM 739 O O . TYR A 1 93 ? 6.379 -2.928 -9.622 1.00 97.00 93 TYR A O 1
ATOM 747 N N . ARG A 1 94 ? 4.720 -4.444 -9.786 1.00 96.56 94 ARG A N 1
ATOM 748 C CA . ARG A 1 94 ? 3.625 -3.568 -9.355 1.00 96.56 94 ARG A CA 1
ATOM 749 C C . ARG A 1 94 ? 3.444 -3.725 -7.856 1.00 96.56 94 ARG A C 1
ATOM 751 O O . ARG A 1 94 ? 3.569 -4.830 -7.331 1.00 96.56 94 ARG A O 1
ATOM 758 N N . TYR A 1 95 ? 3.133 -2.630 -7.182 1.00 96.94 95 TYR A N 1
ATOM 759 C CA . TYR A 1 95 ? 3.102 -2.583 -5.732 1.00 96.94 95 TYR A CA 1
ATOM 760 C C . TYR A 1 95 ? 1.869 -1.853 -5.201 1.00 96.94 95 TYR A C 1
ATOM 762 O O . TYR A 1 95 ? 1.565 -0.741 -5.634 1.00 96.94 95 TYR A O 1
ATOM 770 N N . LEU A 1 96 ? 1.207 -2.465 -4.217 1.00 98.00 96 LEU A N 1
ATOM 771 C CA . LEU A 1 96 ? 0.184 -1.838 -3.388 1.00 98.00 96 LEU A CA 1
ATOM 772 C C . LEU A 1 96 ? 0.662 -1.758 -1.937 1.00 98.00 96 LEU A C 1
ATOM 774 O O . LEU A 1 96 ? 1.025 -2.771 -1.338 1.00 98.00 96 LEU A O 1
ATOM 778 N N . MET A 1 97 ? 0.595 -0.557 -1.356 1.00 98.06 97 MET A N 1
ATOM 779 C CA . MET A 1 97 ? 0.646 -0.356 0.097 1.00 98.06 97 MET A CA 1
ATOM 780 C C . MET A 1 97 ? -0.731 0.102 0.557 1.00 98.06 97 MET A C 1
ATOM 782 O O . MET A 1 97 ? -1.230 1.106 0.060 1.00 98.06 97 MET A O 1
ATOM 786 N N . GLY A 1 98 ? -1.344 -0.610 1.493 1.00 98.00 98 GLY A N 1
ATOM 787 C CA . GLY A 1 98 ? -2.684 -0.304 1.967 1.00 98.00 98 GLY A CA 1
ATOM 788 C C . GLY A 1 98 ? -2.813 -0.405 3.475 1.00 98.00 98 GLY A C 1
ATOM 789 O O . GLY A 1 98 ? -2.096 -1.160 4.127 1.00 98.00 98 GLY A O 1
ATOM 790 N N . TRP A 1 99 ? -3.761 0.347 4.019 1.00 98.25 99 TRP A N 1
ATOM 791 C CA . TRP A 1 99 ? -4.079 0.398 5.435 1.00 98.25 99 TRP A CA 1
ATOM 792 C C . TRP A 1 99 ? -5.563 0.156 5.662 1.00 98.25 99 TRP A C 1
ATOM 794 O O . TRP A 1 99 ? -6.410 0.780 5.017 1.00 98.25 99 TRP A O 1
ATOM 804 N N . ILE A 1 100 ? -5.869 -0.730 6.607 1.00 97.38 100 ILE A N 1
ATOM 805 C CA . ILE A 1 100 ? -7.229 -1.033 7.052 1.00 97.38 100 ILE A CA 1
ATOM 806 C C . ILE A 1 100 ? -7.255 -0.915 8.571 1.00 97.38 100 ILE A C 1
ATOM 808 O O . ILE A 1 100 ? -6.581 -1.676 9.264 1.00 97.38 100 ILE A O 1
ATOM 812 N N . HIS A 1 101 ? -8.029 0.032 9.094 1.00 96.19 101 HIS A N 1
ATOM 813 C CA . HIS A 1 101 ? -8.300 0.109 10.527 1.00 96.19 101 HIS A CA 1
ATOM 814 C C . HIS A 1 101 ? -9.595 -0.646 10.829 1.00 96.19 101 HIS A C 1
ATOM 816 O O . HIS A 1 101 ? -10.648 -0.268 10.328 1.00 96.19 101 HIS A O 1
ATOM 822 N N . CYS A 1 102 ? -9.506 -1.723 11.609 1.00 94.94 102 CYS A N 1
ATOM 823 C CA . CYS A 1 102 ? -10.662 -2.456 12.118 1.00 94.94 102 CYS A CA 1
ATOM 824 C C . CYS A 1 102 ? -11.001 -1.919 13.511 1.00 94.94 102 CYS A C 1
ATOM 826 O O . CYS A 1 102 ? -10.313 -2.250 14.483 1.00 94.94 102 CYS A O 1
ATOM 828 N N . ARG A 1 103 ? -12.044 -1.088 13.617 1.00 92.69 103 ARG A N 1
ATOM 829 C CA . ARG A 1 103 ? -12.355 -0.328 14.841 1.00 92.69 103 ARG A CA 1
ATOM 830 C C . ARG A 1 103 ? -12.744 -1.221 16.005 1.00 92.69 103 ARG A C 1
ATOM 832 O O . ARG A 1 103 ? -12.225 -1.019 17.099 1.00 92.69 103 ARG A O 1
ATOM 839 N N . ASP A 1 104 ? -13.589 -2.216 15.745 1.00 92.50 104 ASP A N 1
ATOM 840 C CA . ASP A 1 104 ? -14.111 -3.135 16.766 1.00 92.50 104 ASP A CA 1
ATOM 841 C C . ASP A 1 104 ? -12.980 -3.892 17.480 1.00 92.50 104 ASP A C 1
ATOM 843 O O . ASP A 1 104 ? -13.044 -4.132 18.681 1.00 92.50 104 ASP A O 1
ATOM 847 N N . ARG A 1 105 ? -11.901 -4.202 16.750 1.00 93.38 105 ARG A N 1
ATOM 848 C CA . ARG A 1 105 ? -10.720 -4.904 17.278 1.00 93.38 105 ARG A CA 1
ATOM 849 C C . ARG A 1 105 ? -9.592 -3.967 17.708 1.00 93.38 105 ARG A C 1
ATOM 851 O O . ARG A 1 105 ? -8.606 -4.425 18.270 1.00 93.38 105 ARG A O 1
ATOM 858 N N . GLN A 1 106 ? -9.721 -2.665 17.445 1.00 95.25 106 GLN A N 1
ATOM 859 C CA . GLN A 1 106 ? -8.659 -1.673 17.636 1.00 95.25 106 GLN A CA 1
ATOM 860 C C . GLN A 1 106 ? -7.340 -2.091 16.962 1.00 95.25 106 GLN A C 1
ATOM 862 O O . GLN A 1 106 ? -6.256 -1.965 17.532 1.00 95.25 106 GLN A O 1
ATOM 867 N N . GLU A 1 107 ? -7.424 -2.606 15.736 1.00 96.44 107 GLU A N 1
ATOM 868 C CA . GLU A 1 107 ? -6.269 -3.098 14.980 1.00 96.44 107 GLU A CA 1
ATOM 869 C C . GLU A 1 107 ? -6.080 -2.300 13.693 1.00 96.44 107 GLU A C 1
ATOM 871 O O . GLU A 1 107 ? -7.028 -2.070 12.941 1.00 96.44 107 GLU A O 1
ATOM 876 N N . LEU A 1 108 ? -4.840 -1.912 13.412 1.00 97.56 108 LEU A N 1
ATOM 877 C CA . LEU A 1 108 ? -4.429 -1.346 12.135 1.00 97.56 108 LEU A CA 1
ATOM 878 C C . LEU A 1 108 ? -3.628 -2.391 11.358 1.00 97.56 108 LEU A C 1
ATOM 880 O O . LEU A 1 108 ? -2.566 -2.829 11.799 1.00 97.56 108 LEU A O 1
ATOM 884 N N . TYR A 1 109 ? -4.130 -2.749 10.185 1.00 97.81 109 TYR A N 1
ATOM 885 C CA . TYR A 1 109 ? -3.465 -3.628 9.236 1.00 97.81 109 TYR A CA 1
ATOM 886 C C . TYR A 1 109 ? -2.759 -2.781 8.192 1.00 97.81 109 TYR A C 1
ATOM 888 O O . TYR A 1 109 ? -3.403 -1.975 7.525 1.00 97.81 109 TYR A O 1
ATOM 896 N N . LYS A 1 110 ? -1.457 -2.995 8.024 1.00 98.19 110 LYS A N 1
ATOM 897 C CA . LYS A 1 110 ? -0.669 -2.481 6.907 1.00 98.19 110 LYS A CA 1
ATOM 898 C C . LYS A 1 110 ? -0.335 -3.639 5.982 1.00 98.19 110 LYS A C 1
ATOM 900 O O . LYS A 1 110 ? 0.315 -4.601 6.382 1.00 98.19 110 LYS A O 1
ATOM 905 N N . ILE A 1 111 ? -0.789 -3.540 4.746 1.00 98.25 111 ILE A N 1
ATOM 906 C CA . ILE A 1 111 ? -0.681 -4.581 3.732 1.00 98.25 111 ILE A CA 1
ATOM 907 C C . ILE A 1 111 ? 0.235 -4.070 2.632 1.00 98.25 111 ILE A C 1
ATOM 909 O O . ILE A 1 111 ? 0.062 -2.963 2.128 1.00 98.25 111 ILE A O 1
ATOM 913 N N . ARG A 1 112 ? 1.229 -4.876 2.285 1.00 97.94 112 ARG A N 1
ATOM 914 C CA . ARG A 1 112 ? 2.207 -4.608 1.237 1.00 97.94 112 ARG A CA 1
ATOM 915 C C . ARG A 1 112 ? 2.187 -5.774 0.275 1.00 97.94 112 ARG A C 1
ATOM 917 O O . ARG A 1 112 ? 2.476 -6.892 0.688 1.00 97.94 112 ARG A O 1
ATOM 924 N N . HIS A 1 113 ? 1.831 -5.521 -0.974 1.00 97.81 113 HIS A N 1
ATOM 925 C CA . HIS A 1 113 ? 1.621 -6.574 -1.956 1.00 97.81 113 HIS A CA 1
ATOM 926 C C . HIS A 1 113 ? 2.351 -6.240 -3.250 1.00 97.81 113 HIS A C 1
ATOM 928 O O . HIS A 1 113 ? 2.069 -5.223 -3.880 1.00 97.81 113 HIS A O 1
ATOM 934 N N . PHE A 1 114 ? 3.322 -7.078 -3.601 1.00 97.25 114 PHE A N 1
ATOM 935 C CA . PHE A 1 114 ? 4.123 -6.981 -4.812 1.00 97.25 114 PHE A CA 1
ATOM 936 C C . PHE A 1 114 ? 3.760 -8.128 -5.746 1.00 97.25 114 PHE A C 1
ATOM 938 O O . PHE A 1 114 ? 3.892 -9.289 -5.362 1.00 97.25 114 PHE A O 1
ATOM 945 N N . ILE A 1 115 ? 3.370 -7.798 -6.973 1.00 96.75 115 ILE A N 1
ATOM 946 C CA . ILE A 1 115 ? 3.181 -8.764 -8.063 1.00 96.75 115 ILE A CA 1
ATOM 947 C C . ILE A 1 115 ? 4.132 -8.413 -9.211 1.00 96.75 115 ILE A C 1
ATOM 949 O O . ILE A 1 115 ? 4.463 -7.231 -9.367 1.00 96.75 115 ILE A O 1
ATOM 953 N N . PRO A 1 116 ? 4.617 -9.389 -10.000 1.00 96.06 116 PRO A N 1
ATOM 954 C CA . PRO A 1 116 ? 5.490 -9.109 -11.139 1.00 96.06 116 PRO A CA 1
ATOM 955 C C . PRO A 1 116 ? 4.937 -7.993 -12.039 1.00 96.06 116 PRO A C 1
ATOM 957 O O . PRO A 1 116 ? 3.731 -7.903 -12.250 1.00 96.06 116 PRO A O 1
ATOM 960 N N . HIS A 1 117 ? 5.799 -7.129 -12.586 1.00 93.94 117 HIS A N 1
ATOM 961 C CA . HIS A 1 117 ? 5.356 -5.979 -13.395 1.00 93.94 117 HIS A CA 1
ATOM 962 C C . HIS A 1 117 ? 4.504 -6.370 -14.620 1.00 93.94 117 HIS A C 1
ATOM 964 O O . HIS A 1 117 ? 3.631 -5.607 -15.045 1.00 93.94 117 HIS A O 1
ATOM 970 N N . THR A 1 118 ? 4.738 -7.573 -15.148 1.00 93.62 118 THR A 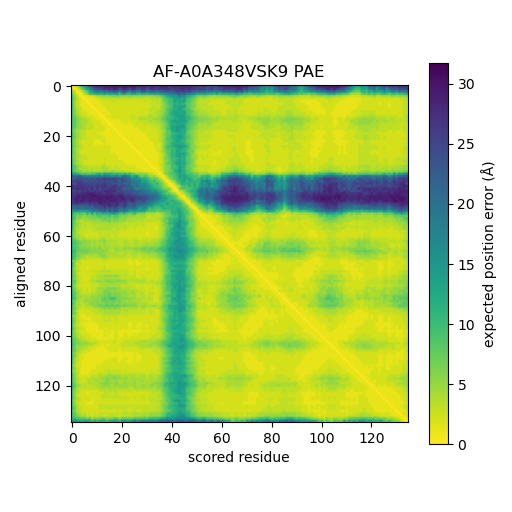N 1
ATOM 971 C CA . THR A 1 118 ? 4.003 -8.175 -16.267 1.00 93.62 118 THR A CA 1
ATOM 972 C C . THR A 1 118 ? 2.569 -8.573 -15.916 1.00 93.62 118 THR A C 1
ATOM 974 O O . THR A 1 118 ? 1.761 -8.751 -16.821 1.00 93.62 118 THR A O 1
ATOM 977 N N . GLU A 1 119 ? 2.243 -8.712 -14.629 1.00 93.69 119 GLU A N 1
ATOM 978 C CA . GLU A 1 119 ? 0.902 -9.064 -14.168 1.00 93.69 119 GLU A CA 1
ATOM 979 C C . GLU A 1 119 ? -0.055 -7.868 -14.205 1.00 93.69 119 GLU A C 1
ATOM 981 O O . GLU A 1 119 ? 0.336 -6.691 -14.195 1.00 93.69 119 GLU A O 1
ATOM 986 N N . ASN A 1 120 ? -1.354 -8.172 -14.203 1.00 92.56 120 ASN A N 1
ATOM 987 C CA . ASN A 1 120 ? -2.394 -7.154 -14.160 1.00 92.56 120 ASN A CA 1
ATOM 988 C C . ASN A 1 120 ? -2.463 -6.496 -12.771 1.00 92.56 120 ASN A C 1
ATOM 990 O O . ASN A 1 120 ? -2.888 -7.108 -11.793 1.00 92.56 120 ASN A O 1
ATOM 994 N N . GLY A 1 121 ? -2.131 -5.202 -12.698 1.00 90.31 121 GLY A N 1
ATOM 995 C CA . GLY A 1 121 ? -2.186 -4.408 -11.464 1.00 90.31 121 GLY A CA 1
ATOM 996 C C . GLY A 1 121 ? -3.551 -4.368 -10.777 1.00 90.31 121 GLY A C 1
ATOM 997 O O . GLY A 1 121 ? -3.613 -4.150 -9.569 1.00 90.31 121 GLY A O 1
ATOM 998 N N . ARG A 1 122 ? -4.638 -4.625 -11.514 1.00 94.19 122 ARG A N 1
ATOM 999 C CA . ARG A 1 122 ? -5.992 -4.694 -10.957 1.00 94.19 122 ARG A CA 1
ATOM 1000 C C . ARG A 1 122 ? -6.127 -5.771 -9.877 1.00 94.19 122 ARG A C 1
ATOM 1002 O O . ARG A 1 122 ? -6.855 -5.553 -8.914 1.00 94.19 122 ARG A O 1
ATOM 1009 N N . LEU A 1 123 ? -5.354 -6.857 -9.974 1.00 94.56 123 LEU A N 1
ATOM 1010 C CA . LEU A 1 123 ? -5.336 -7.936 -8.982 1.00 94.56 123 LEU A CA 1
ATOM 1011 C C . LEU A 1 123 ? -5.006 -7.429 -7.571 1.00 94.56 123 LEU A C 1
ATOM 1013 O O . LEU A 1 123 ? -5.602 -7.890 -6.602 1.00 94.56 123 LEU A O 1
ATOM 1017 N N . LEU A 1 124 ? -4.113 -6.438 -7.450 1.00 97.00 124 LEU A N 1
ATOM 1018 C CA . LEU A 1 124 ? -3.758 -5.832 -6.162 1.00 97.00 124 LEU A CA 1
ATOM 1019 C C . LEU A 1 124 ? -4.962 -5.126 -5.526 1.00 97.00 124 LEU A C 1
ATOM 1021 O O . LEU A 1 124 ? -5.233 -5.278 -4.334 1.00 97.00 124 LEU A O 1
ATOM 1025 N N . VAL A 1 125 ? -5.683 -4.341 -6.330 1.00 96.50 125 VAL A N 1
ATOM 1026 C CA . VAL A 1 125 ? -6.842 -3.564 -5.875 1.00 96.50 125 VAL A CA 1
ATOM 1027 C C . VAL A 1 125 ? -7.994 -4.497 -5.528 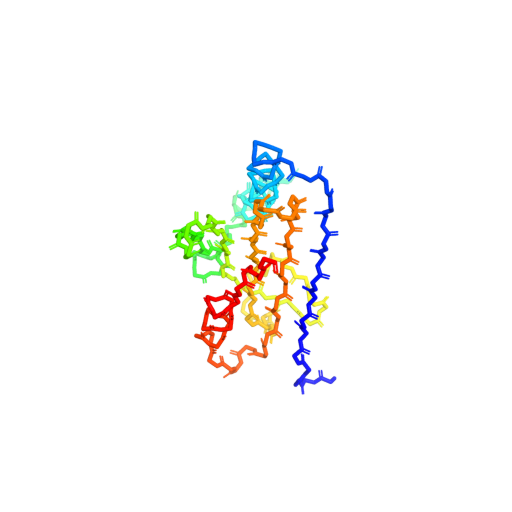1.00 96.50 125 VAL A C 1
ATOM 1029 O O . VAL A 1 125 ? -8.590 -4.349 -4.462 1.00 96.50 125 VAL A O 1
ATOM 1032 N N . ASP A 1 126 ? -8.276 -5.479 -6.382 1.00 96.25 126 ASP A N 1
ATOM 1033 C CA . ASP A 1 126 ? -9.332 -6.466 -6.155 1.00 96.25 126 ASP A CA 1
ATOM 1034 C C . ASP A 1 126 ? -9.057 -7.254 -4.862 1.00 96.25 126 ASP A C 1
ATOM 1036 O O . ASP A 1 126 ? -9.930 -7.348 -3.998 1.00 96.25 126 ASP A O 1
ATOM 1040 N N . PHE A 1 127 ? -7.816 -7.714 -4.655 1.00 96.56 127 PHE A N 1
ATOM 1041 C CA . PHE A 1 127 ? -7.397 -8.360 -3.409 1.00 96.56 127 PHE A CA 1
ATOM 1042 C C . PHE A 1 127 ? -7.609 -7.451 -2.190 1.00 96.56 127 PHE A C 1
ATOM 1044 O O . PHE A 1 127 ? -8.308 -7.822 -1.244 1.00 96.56 127 PHE A O 1
ATOM 1051 N N . PHE A 1 128 ? -7.046 -6.239 -2.201 1.00 97.31 128 PHE A N 1
ATOM 1052 C CA . PHE A 1 128 ? -7.098 -5.333 -1.051 1.00 97.31 128 PHE A CA 1
ATOM 1053 C C . PHE A 1 128 ? -8.530 -4.896 -0.708 1.00 97.31 128 PHE A C 1
ATOM 1055 O O . PHE A 1 128 ? -8.916 -4.814 0.466 1.00 97.31 128 PHE A O 1
ATOM 1062 N N . THR A 1 129 ? -9.345 -4.629 -1.728 1.00 95.12 129 THR A N 1
ATOM 1063 C CA . THR A 1 129 ? -10.744 -4.229 -1.550 1.00 95.12 129 THR A CA 1
ATOM 1064 C C . THR A 1 129 ? -11.639 -5.395 -1.150 1.00 95.12 129 THR A C 1
ATOM 1066 O O . THR A 1 129 ? -12.658 -5.143 -0.511 1.00 95.12 129 THR A O 1
ATOM 1069 N N . ALA A 1 130 ? -11.259 -6.650 -1.413 1.00 95.56 130 ALA A N 1
ATOM 1070 C CA . ALA A 1 130 ? -11.973 -7.844 -0.954 1.00 95.56 130 ALA A CA 1
ATOM 1071 C C . ALA A 1 130 ? -11.758 -8.159 0.537 1.00 95.56 130 ALA A C 1
ATOM 1073 O O . ALA A 1 130 ? -12.598 -8.817 1.148 1.00 95.56 130 ALA A O 1
ATOM 1074 N N . LEU A 1 131 ? -10.692 -7.653 1.168 1.00 95.44 131 LEU A N 1
ATOM 1075 C CA . LEU A 1 131 ? -10.434 -7.889 2.595 1.00 95.44 131 LEU A CA 1
ATOM 1076 C C . LEU A 1 131 ? -11.568 -7.349 3.472 1.00 95.44 131 LEU A C 1
ATOM 1078 O O . LEU A 1 131 ? -12.214 -6.357 3.128 1.00 95.44 131 LEU A O 1
ATOM 1082 N N . ARG A 1 132 ? -11.835 -7.990 4.611 1.00 94.00 132 ARG A N 1
ATOM 1083 C CA . ARG A 1 132 ? -12.936 -7.637 5.521 1.00 94.00 132 ARG A CA 1
ATOM 1084 C C . ARG A 1 132 ? -12.471 -7.683 6.971 1.00 94.00 132 ARG A C 1
ATOM 1086 O O . ARG A 1 132 ? -11.780 -8.620 7.364 1.00 94.00 132 ARG A O 1
ATOM 1093 N N . CYS A 1 133 ? -12.885 -6.699 7.765 1.00 92.50 133 CYS A N 1
ATOM 1094 C C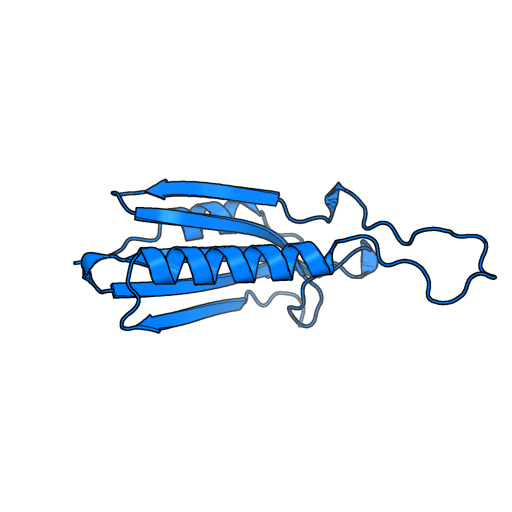A . CYS A 1 133 ? -12.771 -6.772 9.217 1.00 92.50 133 CYS A CA 1
ATOM 1095 C C . CYS A 1 133 ? -13.870 -7.707 9.727 1.00 92.50 133 CYS A C 1
ATOM 1097 O O . CYS A 1 133 ? -15.051 -7.393 9.594 1.00 92.50 133 CYS A O 1
ATOM 1099 N N . ARG A 1 1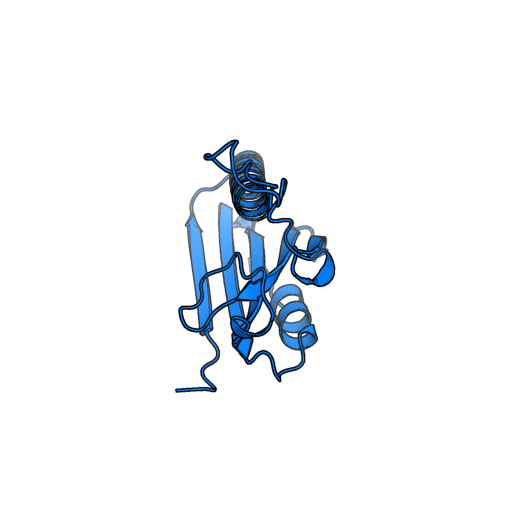34 ? -13.495 -8.869 10.265 1.00 87.25 134 ARG A N 1
ATOM 1100 C CA . ARG A 1 134 ? -14.440 -9.716 11.001 1.00 87.25 134 ARG A CA 1
ATOM 1101 C C . ARG A 1 134 ? -14.526 -9.239 12.451 1.00 87.25 134 ARG A C 1
ATOM 1103 O O . ARG A 1 134 ? -13.510 -8.803 12.999 1.00 87.25 134 ARG A O 1
ATOM 1110 N N . LYS A 1 135 ? -15.742 -9.283 12.994 1.00 71.94 135 LYS A N 1
ATOM 1111 C CA . LYS A 1 135 ? -16.034 -9.048 14.411 1.00 71.94 135 LYS A CA 1
ATOM 1112 C C . LYS A 1 135 ? -15.532 -10.212 15.250 1.00 71.94 135 LYS A C 1
ATOM 1114 O O . LYS A 1 135 ? -15.612 -11.352 14.738 1.00 71.94 135 LYS A O 1
#

Foldseek 3Di:
DQFDKDKDKDKDFPAAPVRLVVVVVVVVVVLVVLQDWDADPDPPDPPGTPHQPPQQRKDKDWDADPNWIKIKIKHFAAPVRDHSDRDPVRGFWIWMWMWTQQNVRNMIMTMIITGGPPDDSVVVVVVVNPDDRDD

Sequence (135 aa):
TRGTELLKIEVTRSVSAPAAERIVGREIAQVKGIFSNSFSPYPEDLSHEIECPRRLRPEYYSTKIDGERRHYLLTYGNDRFGIGVCSDDLIAYRYLMGWIHCRDRQELYKIRHFIPHTENGRLLVDFFTALRCRK

Radius of gyration: 16.74 Å; Cα contacts (8 Å, |Δi|>4): 226; chains: 1; bounding box: 46×39×37 Å

Mean predicted aligned error: 6.04 Å

Secondary structure (DSSP, 8-state):
-----EEEEEEE-S--HHHHHHHHHHHHHHHHHHSSPPPPS-TTSS----PPPGGGSPEEEEEEETTEEEEEEEEEE-TTS-B---SGGG--EEEEEEEEEETTTTEEEEEEEEEETTS-THHHHHHHHH-----

pLDDT: mean 88.75, std 13.94, range [44.03, 98.25]